Protein AF-A0A2T4CNU9-F1 (afdb_monomer)

pLDDT: mean 82.89, std 20.58, range [30.67, 98.75]

InterPro domains:
  IPR001387 Cro/C1-type, helix-turn-helix domain [PF01381] (26-73)
  IPR001387 Cro/C1-type, helix-turn-helix domain [PS50943] (26-77)
  IPR001387 Cro/C1-type, helix-turn-helix domain [SM00530] (25-78)
  IPR001387 Cro/C1-type, helix-turn-helix domain [cd00093] (23-73)
  IPR010982 Lambda repressor-like, DNA-binding domain superfamily [G3DSA:1.10.260.40] (13-86)
  IPR010982 Lambda repressor-like, DNA-binding domain superfamily [SSF47413] (14-80)

Mean predicted aligned error: 12.0 Å

Solvent-accessible surface area (backbone atoms only — not comparable to full-atom values): 7248 Å² total; per-residue (Å²): 136,84,81,74,89,66,82,75,56,75,94,78,51,56,68,67,61,55,29,29,52,54,7,45,50,51,46,49,51,35,53,77,68,72,51,53,62,56,61,52,12,61,75,60,72,49,53,48,67,53,46,56,35,29,37,57,35,50,63,56,70,70,57,50,52,41,50,28,51,78,63,70,51,50,76,52,46,58,73,74,62,52,86,82,77,78,50,71,69,55,52,49,58,65,58,67,70,64,78,89,66,86,80,80,80,87,79,78,84,88,82,88,82,94,133

Organism: NCBI:txid624146

Secondary structure (DSSP, 8-state):
---------TTTS-HHHHHHHHHHHHHHHHHHTT--HHHHHHHHT--HHHHHHHTTT---HHHHHHHHHHTT-GGGHHHHS---PPPHHHHHHHHTT---S--------------

Nearest PDB structures (foldseek):
  4ghj-assembly1_A  TM=9.490E-01  e=2.785E-06  Vibrio vulnificus CMCP6
  4pu7-assembly1_B  TM=9.193E-01  e=3.434E-03  Shewanella oneidensis MR-1
  4pu8-assembly1_B  TM=8.520E-01  e=3.078E-03  Shewanella oneidensis MR-1
  2b5a-assembly1_A  TM=8.086E-01  e=2.611E-03  [Bacillus] caldolyticus
  1y7y-assembly1_A  TM=9.218E-01  e=1.278E-02  Aeromonas hydrophila

Structure (mmCIF, N/CA/C/O backbone):
data_AF-A0A2T4CNU9-F1
#
_entry.id   AF-A0A2T4CNU9-F1
#
loop_
_atom_site.group_PDB
_atom_site.id
_atom_site.type_symbol
_atom_site.label_atom_id
_atom_site.label_alt_id
_atom_site.label_comp_id
_atom_site.label_asym_id
_atom_site.label_entity_id
_atom_site.label_seq_id
_atom_site.pdbx_PDB_ins_code
_atom_site.Cartn_x
_atom_site.Cartn_y
_atom_site.Cartn_z
_atom_site.occupancy
_atom_site.B_iso_or_equiv
_atom_site.auth_seq_id
_atom_site.auth_comp_id
_atom_site.auth_asym_id
_atom_site.auth_atom_id
_atom_site.pdbx_PDB_model_num
ATOM 1 N N . MET A 1 1 ? -0.948 23.473 1.383 1.00 31.20 1 MET A N 1
ATOM 2 C CA . MET A 1 1 ? 0.418 23.204 0.881 1.00 31.20 1 MET A CA 1
ATOM 3 C C . MET A 1 1 ? 0.353 22.002 -0.045 1.00 31.20 1 MET A C 1
ATOM 5 O O . MET A 1 1 ? 0.173 20.893 0.432 1.00 31.20 1 MET A O 1
ATOM 9 N N . ASN A 1 2 ? 0.389 22.237 -1.357 1.00 30.67 2 ASN A N 1
ATOM 10 C CA . ASN A 1 2 ? 0.338 21.191 -2.376 1.00 30.67 2 ASN A CA 1
ATOM 11 C C . ASN A 1 2 ? 1.785 20.909 -2.797 1.00 30.67 2 ASN A C 1
ATOM 13 O O . ASN A 1 2 ? 2.397 21.729 -3.487 1.00 30.67 2 ASN A O 1
ATOM 17 N N . ILE A 1 3 ? 2.378 19.842 -2.258 1.00 43.50 3 ILE A N 1
ATOM 18 C CA . ILE A 1 3 ? 3.764 19.491 -2.567 1.00 43.50 3 ILE A CA 1
ATOM 19 C C . ILE A 1 3 ? 3.775 18.994 -4.005 1.00 43.50 3 ILE A C 1
ATOM 21 O O . ILE A 1 3 ? 3.068 18.068 -4.389 1.00 43.50 3 ILE A O 1
ATOM 25 N N . LYS A 1 4 ? 4.538 19.725 -4.805 1.00 41.91 4 LYS A N 1
ATOM 26 C CA . LYS A 1 4 ? 4.734 19.542 -6.230 1.00 41.91 4 LYS A CA 1
ATOM 27 C C . LYS A 1 4 ? 5.081 18.086 -6.523 1.00 41.91 4 LYS A C 1
ATOM 29 O O . LYS A 1 4 ? 5.967 17.524 -5.888 1.00 41.91 4 LYS A O 1
ATOM 34 N N . ASN A 1 5 ? 4.442 17.551 -7.558 1.00 45.19 5 ASN A N 1
ATOM 35 C CA . ASN A 1 5 ? 4.824 16.333 -8.259 1.00 45.19 5 ASN A CA 1
ATOM 36 C C . ASN A 1 5 ? 6.214 16.538 -8.909 1.00 45.19 5 ASN A C 1
ATOM 38 O O . ASN A 1 5 ? 6.344 16.703 -10.122 1.00 45.19 5 ASN A O 1
ATOM 42 N N . SER A 1 6 ? 7.277 16.642 -8.107 1.00 52.38 6 SER A N 1
ATOM 43 C CA . SER A 1 6 ? 8.643 16.568 -8.612 1.00 52.38 6 SER A CA 1
ATOM 44 C C . SER A 1 6 ? 8.872 15.116 -8.993 1.00 52.38 6 SER A C 1
ATOM 46 O O . SER A 1 6 ? 8.825 14.255 -8.118 1.00 52.38 6 SER A O 1
ATOM 48 N N . LYS A 1 7 ? 9.083 14.823 -10.281 1.00 71.44 7 LYS A N 1
ATOM 49 C CA . LYS A 1 7 ? 9.411 13.466 -10.740 1.00 71.44 7 LYS A CA 1
ATOM 50 C C . LYS A 1 7 ? 10.595 12.936 -9.923 1.00 71.44 7 LYS A C 1
ATOM 52 O O . LYS A 1 7 ? 11.727 13.371 -10.137 1.00 71.44 7 LYS A O 1
ATOM 57 N N . ILE A 1 8 ? 10.327 12.039 -8.974 1.00 79.56 8 ILE A N 1
ATOM 58 C CA . ILE A 1 8 ? 11.361 11.382 -8.176 1.00 79.56 8 ILE A CA 1
ATOM 59 C C . ILE A 1 8 ? 12.262 10.621 -9.145 1.00 79.56 8 ILE A C 1
ATOM 61 O O . ILE A 1 8 ? 11.793 9.827 -9.961 1.00 79.56 8 ILE A O 1
ATOM 65 N N . ARG A 1 9 ? 13.571 10.871 -9.070 1.00 87.88 9 ARG A N 1
ATOM 66 C CA . ARG A 1 9 ? 14.557 10.065 -9.791 1.00 87.88 9 ARG A CA 1
ATOM 67 C C . ARG A 1 9 ? 14.795 8.785 -9.000 1.00 87.88 9 ARG A C 1
ATOM 69 O O . ARG A 1 9 ? 15.612 8.772 -8.084 1.00 87.88 9 ARG A O 1
ATOM 76 N N . TYR A 1 10 ? 14.075 7.722 -9.352 1.00 88.81 10 TYR A N 1
ATOM 77 C CA . TYR A 1 10 ? 14.139 6.439 -8.643 1.00 88.81 10 TYR A CA 1
ATOM 78 C C . TYR A 1 10 ? 15.558 5.863 -8.543 1.00 88.81 10 TYR A C 1
ATOM 80 O O . TYR A 1 10 ? 15.896 5.267 -7.531 1.00 88.81 10 TYR A O 1
ATOM 88 N N . SER A 1 11 ? 16.416 6.103 -9.540 1.00 89.94 11 SER A N 1
ATOM 89 C CA . SER A 1 11 ? 17.794 5.592 -9.567 1.00 89.94 11 SER A CA 1
ATOM 90 C C . SER A 1 11 ? 18.730 6.209 -8.521 1.00 89.94 11 SER A C 1
ATOM 92 O O . SER A 1 11 ? 19.805 5.671 -8.286 1.00 89.94 11 SER A O 1
ATOM 94 N N . THR A 1 12 ? 18.374 7.353 -7.932 1.00 92.19 12 THR A N 1
ATOM 95 C CA . THR A 1 12 ? 19.238 8.094 -6.992 1.00 92.19 12 THR A CA 1
ATOM 96 C C . THR A 1 12 ? 18.538 8.455 -5.686 1.00 92.19 12 THR A C 1
ATOM 98 O O . THR A 1 12 ? 19.165 9.016 -4.791 1.00 92.19 12 THR A O 1
ATOM 101 N N . ALA A 1 13 ? 17.232 8.209 -5.583 1.00 92.81 13 ALA A N 1
ATOM 102 C CA . ALA A 1 13 ? 16.461 8.535 -4.395 1.00 92.81 13 ALA A CA 1
ATOM 103 C C . ALA A 1 13 ? 16.689 7.492 -3.284 1.00 92.81 13 ALA A C 1
ATOM 105 O O . ALA A 1 13 ? 16.819 6.302 -3.578 1.00 92.81 13 ALA A O 1
ATOM 106 N N . PRO A 1 14 ? 16.691 7.902 -2.002 1.00 95.12 14 PRO A N 1
ATOM 107 C CA . PRO A 1 14 ? 16.696 6.959 -0.892 1.00 95.12 14 PRO A CA 1
ATOM 108 C C . PRO A 1 14 ? 15.465 6.050 -0.928 1.00 95.12 14 PRO A C 1
ATOM 110 O O . PRO A 1 14 ? 14.362 6.502 -1.238 1.00 95.12 14 PRO A O 1
ATOM 113 N N . VAL A 1 15 ? 15.632 4.789 -0.526 1.00 94.38 15 VAL A N 1
ATOM 114 C CA . VAL A 1 15 ? 14.548 3.789 -0.520 1.00 94.38 15 VAL A CA 1
ATOM 115 C C . VAL A 1 15 ? 13.329 4.270 0.272 1.00 94.38 15 VAL A C 1
ATOM 117 O O . VAL A 1 15 ? 12.205 4.127 -0.198 1.00 94.38 15 VAL A O 1
ATOM 120 N N . ALA A 1 16 ? 13.544 4.905 1.430 1.00 94.50 16 ALA A N 1
ATOM 121 C CA . ALA A 1 16 ? 12.464 5.441 2.260 1.00 94.50 16 ALA A CA 1
ATOM 122 C C . ALA A 1 16 ? 11.607 6.484 1.521 1.00 94.50 16 ALA A C 1
ATOM 124 O O . ALA A 1 16 ? 10.387 6.444 1.610 1.00 94.50 16 ALA A O 1
ATOM 125 N N . VAL A 1 17 ? 12.229 7.356 0.720 1.00 95.19 17 VAL A N 1
ATOM 126 C CA . VAL A 1 17 ? 11.521 8.384 -0.063 1.00 95.19 17 VAL A CA 1
ATOM 127 C C . VAL A 1 17 ? 10.656 7.743 -1.151 1.00 95.19 17 VAL A C 1
ATOM 129 O O . VAL A 1 17 ? 9.530 8.171 -1.393 1.00 95.19 17 VAL A O 1
ATOM 132 N N . ILE A 1 18 ? 11.164 6.692 -1.801 1.00 95.00 18 ILE A N 1
ATOM 133 C CA . ILE A 1 18 ? 10.407 5.937 -2.809 1.00 95.00 18 ILE A CA 1
ATOM 134 C C . ILE A 1 18 ? 9.219 5.219 -2.153 1.00 95.00 18 ILE A C 1
ATOM 136 O O . ILE A 1 18 ? 8.116 5.228 -2.698 1.00 95.00 18 ILE A O 1
ATOM 140 N N . ALA A 1 19 ? 9.433 4.620 -0.981 1.00 96.31 19 ALA A N 1
ATOM 141 C CA . ALA A 1 19 ? 8.393 3.924 -0.238 1.00 96.31 19 ALA A CA 1
ATOM 142 C C . ALA A 1 19 ? 7.287 4.881 0.238 1.00 96.31 19 ALA A C 1
ATOM 144 O O . ALA A 1 19 ? 6.108 4.591 0.038 1.00 96.31 19 ALA A O 1
ATOM 145 N N . GLU A 1 20 ? 7.646 6.040 0.799 1.00 96.56 20 GLU A N 1
ATO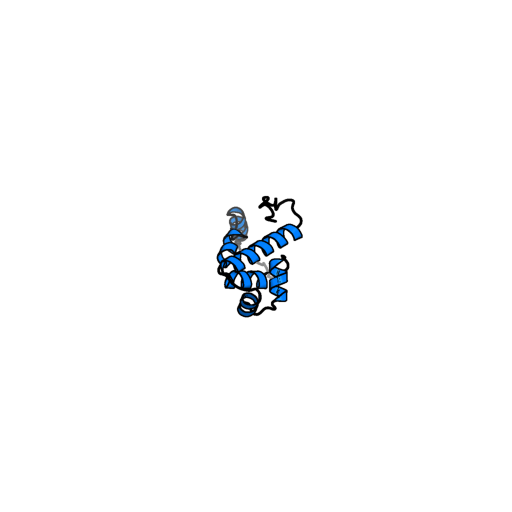M 146 C CA . GLU A 1 20 ? 6.694 7.086 1.203 1.00 96.56 20 GLU A CA 1
ATOM 147 C C . GLU A 1 20 ? 5.847 7.575 0.025 1.00 96.56 20 GLU A C 1
ATOM 149 O O . GLU A 1 20 ? 4.635 7.732 0.159 1.00 96.56 20 GLU A O 1
ATOM 154 N N . GLU A 1 21 ? 6.455 7.753 -1.148 1.00 95.69 21 GLU A N 1
ATOM 155 C CA . GLU A 1 21 ? 5.740 8.115 -2.373 1.00 95.69 21 GLU A CA 1
ATOM 156 C C . GLU A 1 21 ? 4.724 7.034 -2.785 1.00 95.69 21 GLU A C 1
ATOM 158 O O . GLU A 1 21 ? 3.584 7.350 -3.133 1.00 95.69 21 GLU A O 1
ATOM 163 N N . ILE A 1 22 ? 5.095 5.750 -2.724 1.00 95.38 22 ILE A N 1
ATOM 164 C CA . ILE A 1 22 ? 4.161 4.641 -2.988 1.00 95.38 22 ILE A CA 1
ATOM 165 C C . ILE A 1 22 ? 3.018 4.649 -1.958 1.00 95.38 22 ILE A C 1
ATOM 167 O O . ILE A 1 22 ? 1.849 4.531 -2.333 1.00 95.38 22 ILE A O 1
ATOM 171 N N . GLY A 1 23 ? 3.330 4.861 -0.677 1.00 97.75 23 GLY A N 1
ATOM 172 C CA . GLY A 1 23 ? 2.335 5.005 0.388 1.00 97.75 23 GLY A CA 1
ATOM 173 C C . GLY A 1 23 ? 1.370 6.169 0.144 1.00 97.75 23 GLY A C 1
ATOM 174 O O . GLY A 1 23 ? 0.149 6.014 0.255 1.00 97.75 23 GLY A O 1
ATOM 175 N N . ALA A 1 24 ? 1.888 7.319 -0.289 1.00 97.75 24 ALA A N 1
ATOM 176 C CA . ALA A 1 24 ? 1.081 8.480 -0.637 1.00 97.75 24 ALA A CA 1
ATOM 177 C C . ALA A 1 24 ? 0.128 8.183 -1.807 1.00 97.75 24 ALA A C 1
ATOM 179 O O . ALA A 1 24 ? -1.028 8.610 -1.775 1.00 97.75 24 ALA A O 1
ATOM 180 N N . ARG A 1 25 ? 0.561 7.404 -2.808 1.00 96.69 25 ARG A N 1
ATOM 181 C CA . ARG A 1 25 ? -0.303 6.963 -3.919 1.00 96.69 25 ARG A CA 1
ATOM 182 C C . ARG A 1 25 ? -1.429 6.048 -3.449 1.00 96.69 25 ARG A C 1
ATOM 184 O O . ARG A 1 25 ? -2.566 6.256 -3.867 1.00 96.69 25 ARG A O 1
ATOM 191 N N . LEU A 1 26 ? -1.156 5.103 -2.544 1.00 97.56 26 LEU A N 1
ATOM 192 C CA . LEU A 1 26 ? -2.202 4.271 -1.926 1.00 97.56 26 LEU A CA 1
ATOM 193 C C . LEU A 1 26 ? -3.231 5.127 -1.192 1.00 97.56 26 LEU A C 1
ATOM 195 O O . LEU A 1 26 ? -4.435 4.934 -1.363 1.00 97.56 26 LEU A O 1
ATOM 199 N N . LYS A 1 27 ? -2.764 6.121 -0.428 1.00 98.56 27 LYS A N 1
ATOM 200 C CA . LYS A 1 27 ? -3.640 7.071 0.262 1.00 98.56 27 LYS A CA 1
ATOM 201 C C . LYS A 1 27 ? -4.542 7.818 -0.718 1.00 98.56 27 LYS A C 1
ATOM 203 O O . LYS A 1 27 ? -5.740 7.929 -0.470 1.00 98.56 27 LYS A O 1
ATOM 208 N N . G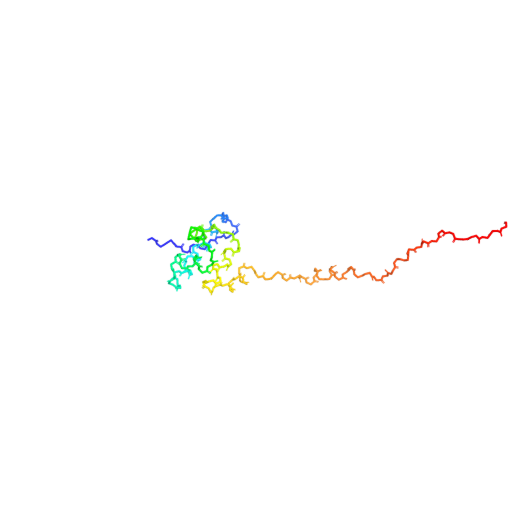LN A 1 28 ? -3.994 8.313 -1.828 1.00 98.44 28 GLN A N 1
ATOM 209 C CA . GLN A 1 28 ? -4.796 8.980 -2.859 1.00 98.44 28 GLN A CA 1
ATOM 210 C C . GLN A 1 28 ? -5.796 8.021 -3.517 1.00 98.44 28 GLN A C 1
ATOM 212 O O . GLN A 1 28 ? -6.964 8.371 -3.656 1.00 98.44 28 GLN A O 1
ATOM 217 N N . ALA A 1 29 ? -5.390 6.791 -3.849 1.00 97.94 29 ALA A N 1
ATOM 218 C CA . ALA A 1 29 ? -6.290 5.778 -4.401 1.00 97.94 29 ALA A CA 1
ATOM 219 C C . ALA A 1 29 ? -7.460 5.465 -3.451 1.00 97.94 29 ALA A C 1
ATOM 221 O O . ALA A 1 29 ? -8.606 5.378 -3.892 1.00 97.94 29 ALA A O 1
ATOM 222 N N . ARG A 1 30 ? -7.198 5.385 -2.139 1.00 98.56 30 ARG A N 1
ATOM 223 C CA . ARG A 1 30 ? -8.245 5.235 -1.121 1.00 98.56 30 ARG A CA 1
ATOM 224 C C . ARG A 1 30 ? -9.208 6.419 -1.107 1.00 98.56 30 ARG A C 1
ATOM 226 O O . ARG A 1 30 ? -10.421 6.216 -1.093 1.00 98.56 30 ARG A O 1
ATOM 233 N N . LEU A 1 31 ? -8.679 7.643 -1.098 1.00 98.44 31 LEU A N 1
ATOM 234 C CA . LEU A 1 31 ? -9.498 8.857 -1.090 1.00 98.44 31 LEU A CA 1
ATOM 235 C C . LEU A 1 31 ? -10.371 8.961 -2.347 1.00 98.44 31 LEU A C 1
ATOM 237 O O . LEU A 1 31 ? -11.546 9.285 -2.228 1.00 98.44 31 LEU A O 1
ATOM 241 N N . ASN A 1 32 ? -9.855 8.584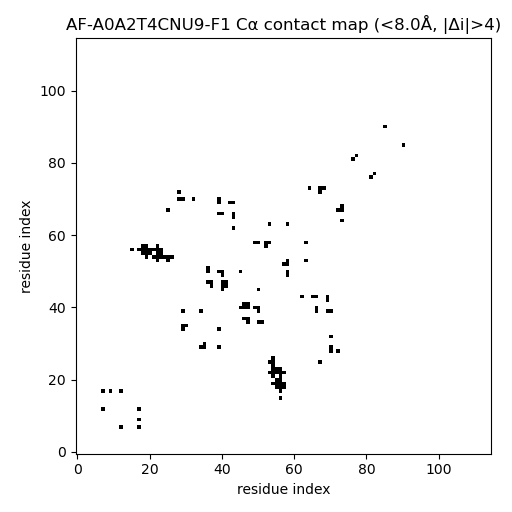 -3.519 1.00 98.06 32 ASN A N 1
ATOM 242 C CA . ASN A 1 32 ? -10.620 8.555 -4.773 1.00 98.06 32 ASN A CA 1
ATOM 243 C C . ASN A 1 32 ? -11.805 7.574 -4.739 1.00 98.06 32 ASN A C 1
ATOM 245 O O . ASN A 1 32 ? -12.774 7.747 -5.475 1.00 98.06 32 ASN A O 1
ATOM 249 N N . LYS A 1 33 ? -11.740 6.544 -3.888 1.00 97.62 33 LYS A N 1
ATOM 250 C CA . LYS A 1 33 ? -12.833 5.593 -3.638 1.00 97.62 33 LYS A CA 1
ATOM 251 C C . LYS A 1 33 ? -13.764 6.022 -2.497 1.00 97.62 33 LYS A C 1
ATOM 253 O O . LYS A 1 33 ? -14.708 5.299 -2.202 1.00 97.62 33 LYS A O 1
ATOM 258 N N . ASN A 1 34 ? -13.516 7.171 -1.862 1.00 98.06 34 ASN A N 1
ATOM 259 C CA . ASN A 1 34 ? -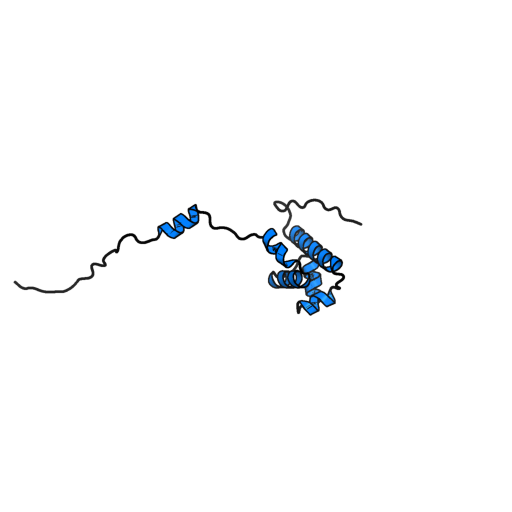14.228 7.657 -0.676 1.00 98.06 34 ASN A CA 1
ATOM 260 C C . ASN A 1 34 ? -14.214 6.680 0.514 1.00 98.06 34 ASN A C 1
ATOM 262 O O . ASN A 1 34 ? -15.131 6.694 1.329 1.00 98.06 34 ASN A O 1
ATOM 266 N N . PHE A 1 35 ? -13.177 5.848 0.642 1.00 98.44 35 PHE A N 1
ATOM 267 C CA . PHE A 1 35 ? -13.038 4.967 1.802 1.00 98.44 35 PHE A CA 1
ATOM 268 C C . PHE A 1 35 ? -12.260 5.636 2.931 1.00 98.44 35 PHE A C 1
ATOM 270 O O . PHE A 1 35 ? -11.246 6.309 2.724 1.00 98.44 35 PHE A O 1
ATOM 277 N N . THR A 1 36 ? -12.682 5.393 4.161 1.00 98.69 36 THR A N 1
ATOM 278 C CA . THR A 1 36 ? -11.918 5.682 5.371 1.00 98.69 36 THR A CA 1
ATOM 279 C C . THR A 1 36 ? -10.799 4.661 5.558 1.00 98.69 36 THR A C 1
ATOM 281 O O . THR A 1 36 ? -10.785 3.575 4.976 1.00 98.69 36 THR A O 1
ATOM 284 N N . GLN A 1 37 ? -9.835 5.000 6.413 1.00 98.75 37 GLN A N 1
ATOM 285 C CA . GLN A 1 37 ? -8.791 4.051 6.788 1.00 98.75 37 GLN A CA 1
ATOM 286 C C . GLN A 1 37 ? -9.362 2.819 7.512 1.00 98.75 37 GLN A C 1
ATOM 288 O O . GLN A 1 37 ? -8.858 1.716 7.343 1.00 98.75 37 GLN A O 1
ATOM 293 N N . GLN A 1 38 ? -10.410 2.992 8.320 1.00 98.69 38 GLN A N 1
ATOM 294 C CA . GLN A 1 38 ? -11.004 1.871 9.042 1.00 98.69 38 GLN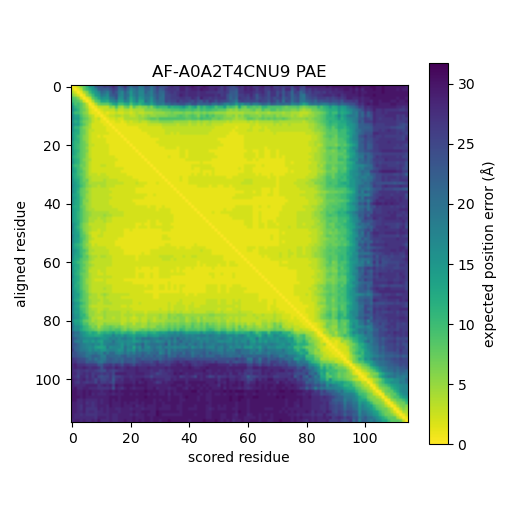 A CA 1
ATOM 295 C C . GLN A 1 38 ? -11.678 0.891 8.074 1.00 98.69 38 GLN A C 1
ATOM 297 O O . GLN A 1 38 ? -11.389 -0.296 8.125 1.00 98.69 38 GLN A O 1
ATOM 302 N N . GLU A 1 39 ? -12.465 1.390 7.118 1.00 98.75 39 GLU A N 1
ATOM 303 C CA . GLU A 1 39 ? -13.175 0.537 6.154 1.00 98.75 39 GLU A CA 1
ATOM 304 C C . GLU A 1 39 ? -12.231 -0.304 5.289 1.00 98.75 39 GLU A C 1
ATOM 306 O O . GLU A 1 39 ? -12.512 -1.472 5.030 1.00 98.75 39 GLU A O 1
ATOM 311 N N . V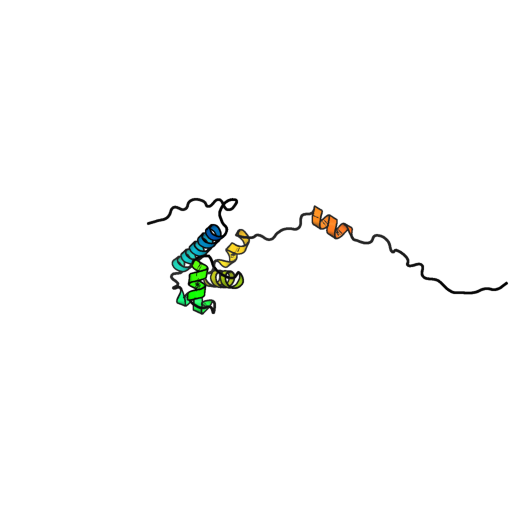AL A 1 40 ? -11.107 0.263 4.833 1.00 98.75 40 VAL A N 1
ATOM 312 C CA . VAL A 1 40 ? -10.109 -0.518 4.083 1.00 98.75 40 VAL A CA 1
ATOM 313 C C . VAL A 1 40 ? -9.443 -1.544 4.992 1.00 98.75 40 VAL A C 1
ATOM 315 O O . VAL A 1 40 ? -9.287 -2.691 4.588 1.00 98.75 40 VAL A O 1
ATOM 318 N N . ALA A 1 41 ? -9.075 -1.157 6.215 1.00 98.75 41 ALA A N 1
ATOM 319 C CA . ALA A 1 41 ? -8.443 -2.067 7.162 1.00 98.75 41 ALA A CA 1
ATOM 320 C C . ALA A 1 41 ? -9.341 -3.279 7.468 1.00 98.75 41 ALA A C 1
ATOM 322 O O . ALA A 1 41 ? -8.869 -4.412 7.391 1.00 98.75 41 ALA A O 1
ATOM 323 N N . ASP A 1 42 ? -10.638 -3.052 7.688 1.00 98.69 42 ASP A N 1
ATOM 324 C CA . ASP A 1 42 ? -11.625 -4.106 7.940 1.00 98.69 42 ASP A CA 1
ATOM 325 C C . ASP A 1 42 ? -11.795 -5.032 6.728 1.00 98.69 42 ASP A C 1
ATOM 327 O O . ASP A 1 42 ? -11.817 -6.251 6.876 1.00 98.69 42 ASP A O 1
ATOM 331 N N . LYS A 1 43 ? -11.852 -4.471 5.511 1.00 98.56 43 LYS A N 1
ATOM 332 C CA . LYS A 1 43 ? -11.973 -5.250 4.265 1.00 98.56 43 LYS A CA 1
ATOM 333 C C . LYS A 1 43 ? -10.742 -6.111 3.971 1.00 98.56 43 LYS A C 1
ATOM 335 O O . LYS A 1 43 ? -10.891 -7.183 3.395 1.00 98.56 43 LYS A O 1
ATOM 340 N N . VAL A 1 44 ? -9.546 -5.643 4.333 1.00 98.00 44 VAL A N 1
ATOM 341 C CA . VAL A 1 44 ? -8.290 -6.398 4.168 1.00 98.00 44 VAL A CA 1
ATOM 342 C C . VAL A 1 44 ? -8.068 -7.380 5.331 1.00 98.00 44 VAL A C 1
ATOM 344 O O . VAL A 1 44 ? -7.343 -8.357 5.175 1.00 98.00 44 VAL A O 1
ATOM 347 N N . GLY A 1 45 ? -8.686 -7.146 6.493 1.00 98.19 45 GLY A N 1
ATOM 348 C CA . GLY A 1 45 ? -8.460 -7.935 7.707 1.00 98.19 45 GLY A CA 1
ATOM 349 C C . GLY A 1 45 ? -7.195 -7.528 8.472 1.00 98.19 45 GLY A C 1
ATOM 350 O O . GLY A 1 45 ? -6.530 -8.369 9.073 1.00 98.19 45 GLY A O 1
ATOM 351 N N . ILE A 1 46 ? -6.836 -6.240 8.446 1.00 98.50 46 ILE A N 1
ATOM 352 C CA . ILE A 1 46 ? -5.673 -5.678 9.154 1.00 98.50 46 ILE A CA 1
ATOM 353 C C . ILE A 1 46 ? -6.098 -4.610 10.160 1.00 98.50 46 ILE A C 1
ATOM 355 O O . ILE A 1 46 ? -7.214 -4.103 10.139 1.00 98.50 46 ILE A O 1
ATOM 359 N N . SER A 1 47 ? -5.181 -4.206 11.040 1.00 98.62 47 SER A N 1
ATOM 360 C CA . SER A 1 47 ? -5.442 -3.071 11.926 1.00 98.62 47 SER A CA 1
ATOM 361 C C . SER A 1 47 ? -5.439 -1.746 11.154 1.00 98.62 47 SER A C 1
ATOM 363 O O . SER A 1 47 ? -4.646 -1.551 10.227 1.00 98.62 47 SER A O 1
ATOM 365 N N . ARG A 1 48 ? -6.228 -0.764 11.608 1.00 98.56 48 ARG A N 1
ATOM 366 C CA . ARG A 1 48 ? -6.164 0.611 11.084 1.00 98.56 48 ARG A CA 1
ATOM 367 C C . ARG A 1 48 ? -4.749 1.195 11.155 1.00 98.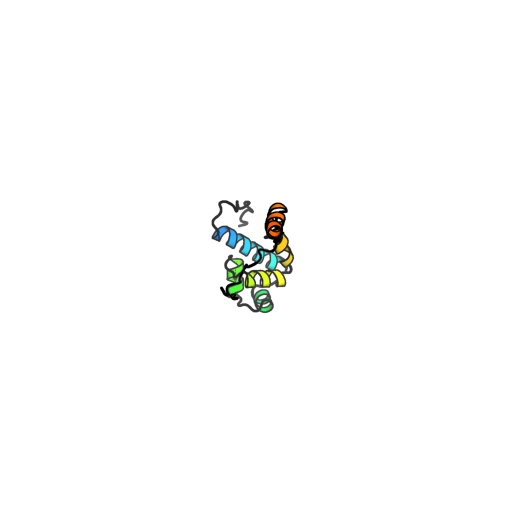56 48 ARG A C 1
ATOM 369 O O . ARG A 1 48 ? -4.334 1.911 10.248 1.00 98.56 48 ARG A O 1
ATOM 376 N N . ARG A 1 49 ? -3.986 0.877 12.209 1.00 98.56 49 ARG A N 1
ATOM 377 C CA . ARG A 1 49 ? -2.584 1.304 12.356 1.00 98.56 49 ARG A CA 1
ATOM 378 C C . ARG A 1 49 ? -1.705 0.750 11.233 1.00 98.56 49 ARG A C 1
ATOM 380 O O . ARG A 1 49 ? -0.862 1.482 10.726 1.00 98.56 49 ARG A O 1
ATOM 387 N N . THR A 1 50 ? -1.918 -0.502 10.836 1.00 98.56 50 THR A N 1
ATOM 388 C CA . THR A 1 50 ? -1.211 -1.130 9.713 1.00 98.56 50 THR A CA 1
ATOM 389 C C . THR A 1 50 ? -1.492 -0.386 8.412 1.00 98.56 50 THR A C 1
ATOM 391 O O . THR A 1 50 ? -0.562 -0.103 7.666 1.00 98.56 50 THR A O 1
ATOM 394 N N . LEU A 1 51 ? -2.745 0.008 8.166 1.00 98.75 51 LEU A N 1
ATOM 395 C CA . LEU A 1 51 ? -3.072 0.804 6.984 1.00 98.75 51 LEU A CA 1
ATOM 396 C C . LEU A 1 51 ? -2.426 2.198 7.019 1.00 98.75 51 LEU A C 1
ATOM 398 O O . LEU A 1 51 ? -1.920 2.656 6.002 1.00 98.75 51 LEU A O 1
ATOM 402 N N . VAL A 1 52 ? -2.406 2.868 8.176 1.00 98.69 52 VAL A N 1
ATOM 403 C CA . VAL A 1 52 ? -1.712 4.163 8.324 1.00 98.69 52 VAL A CA 1
ATOM 404 C C . VAL A 1 52 ? -0.223 4.025 8.001 1.00 98.69 52 VAL A C 1
ATOM 406 O O . VAL A 1 52 ? 0.314 4.856 7.276 1.00 98.69 52 VAL A O 1
ATOM 409 N N . ALA A 1 53 ? 0.427 2.972 8.503 1.00 98.69 53 ALA A N 1
ATOM 410 C CA . ALA A 1 53 ? 1.826 2.691 8.196 1.00 98.69 53 ALA A CA 1
ATOM 411 C C . ALA A 1 53 ? 2.030 2.418 6.696 1.00 98.69 53 ALA A C 1
ATOM 413 O O . ALA A 1 53 ? 2.958 2.960 6.100 1.00 98.69 53 ALA A O 1
ATOM 414 N N . ALA A 1 54 ? 1.121 1.670 6.062 1.00 98.62 54 ALA A N 1
ATOM 415 C CA . ALA A 1 54 ? 1.161 1.410 4.625 1.00 98.62 54 ALA A CA 1
ATOM 416 C C . ALA A 1 54 ? 1.062 2.703 3.798 1.00 98.62 54 ALA A C 1
ATOM 418 O O . ALA A 1 54 ? 1.844 2.907 2.873 1.00 98.62 54 ALA A O 1
ATOM 419 N N . GLU A 1 55 ? 0.170 3.623 4.177 1.00 98.50 55 GLU A N 1
ATOM 420 C CA . GLU A 1 55 ? 0.050 4.953 3.558 1.00 98.50 55 GLU A CA 1
ATOM 421 C C . GLU A 1 55 ? 1.273 5.858 3.783 1.00 98.50 55 GLU A C 1
ATOM 423 O O . GLU A 1 55 ? 1.402 6.892 3.130 1.00 98.50 55 GLU A O 1
ATOM 428 N N . GLN A 1 56 ? 2.168 5.479 4.696 1.00 98.06 56 GLN A N 1
ATOM 429 C CA . GLN A 1 56 ? 3.453 6.131 4.966 1.00 98.06 56 GLN A CA 1
ATOM 430 C C . GLN A 1 56 ? 4.636 5.354 4.362 1.00 98.06 56 GLN A C 1
ATOM 432 O O . GLN A 1 56 ? 5.785 5.667 4.648 1.00 98.06 56 GLN A O 1
ATOM 437 N N . GLY A 1 57 ? 4.375 4.331 3.542 1.00 97.62 57 GLY A N 1
ATOM 438 C CA . GLY A 1 57 ? 5.416 3.543 2.879 1.00 97.62 57 GLY A CA 1
ATOM 439 C C . GLY A 1 57 ? 5.946 2.359 3.688 1.00 97.62 57 GLY A C 1
ATOM 440 O O . GLY A 1 57 ? 6.919 1.731 3.281 1.00 97.62 57 GLY A O 1
ATOM 441 N N . ASN A 1 58 ? 5.323 2.019 4.817 1.00 98.06 58 ASN A N 1
ATOM 442 C CA . ASN A 1 58 ? 5.709 0.875 5.637 1.00 98.06 58 ASN A CA 1
ATOM 443 C C . ASN A 1 58 ? 4.611 -0.195 5.640 1.00 98.06 58 ASN A C 1
ATOM 445 O O . ASN A 1 58 ? 3.669 -0.155 6.432 1.00 98.06 58 ASN A O 1
ATOM 449 N N . ALA A 1 59 ? 4.753 -1.168 4.745 1.00 97.31 59 ALA A N 1
ATOM 450 C CA . ALA A 1 59 ? 3.893 -2.337 4.670 1.00 97.31 59 ALA A CA 1
ATOM 451 C C . ALA A 1 59 ? 4.690 -3.564 4.234 1.00 97.31 59 ALA A C 1
ATOM 453 O O . ALA A 1 59 ? 5.671 -3.465 3.496 1.00 97.31 59 ALA A O 1
ATOM 454 N N . LYS A 1 60 ? 4.219 -4.739 4.652 1.00 97.56 60 LYS A N 1
ATOM 455 C CA . LYS A 1 60 ? 4.611 -5.996 4.015 1.00 97.56 60 LYS A CA 1
ATOM 456 C C . LYS A 1 60 ? 3.960 -6.095 2.631 1.00 97.56 60 LYS A C 1
ATOM 458 O O . LYS A 1 60 ? 2.921 -5.481 2.382 1.00 97.56 60 LYS A O 1
ATOM 463 N N . LEU A 1 61 ? 4.563 -6.884 1.745 1.00 96.88 61 LEU A N 1
ATOM 464 C CA . LEU A 1 61 ? 4.105 -7.022 0.361 1.00 96.88 61 LEU A CA 1
ATOM 465 C C . LEU A 1 61 ? 2.686 -7.606 0.262 1.00 96.88 61 LEU A C 1
ATOM 467 O O . LEU A 1 61 ? 1.867 -7.091 -0.489 1.00 96.88 61 LEU A O 1
ATOM 471 N N . ASP A 1 62 ? 2.371 -8.627 1.057 1.00 97.69 62 ASP A N 1
ATOM 472 C CA . ASP A 1 62 ? 1.027 -9.218 1.150 1.00 97.69 62 ASP A CA 1
ATOM 473 C C . ASP A 1 62 ? -0.045 -8.188 1.552 1.00 97.69 62 ASP A C 1
ATOM 475 O O . ASP A 1 62 ? -1.121 -8.120 0.961 1.00 97.69 62 ASP A O 1
ATOM 479 N N . THR A 1 63 ? 0.283 -7.324 2.510 1.00 98.00 63 THR A N 1
ATOM 480 C CA . THR A 1 63 ? -0.580 -6.246 2.998 1.00 98.00 63 THR A CA 1
ATOM 481 C C . THR A 1 63 ? -0.805 -5.202 1.909 1.00 98.00 63 THR A C 1
ATOM 483 O O . THR A 1 63 ? -1.935 -4.767 1.699 1.00 98.00 63 THR A O 1
ATOM 486 N N . LEU A 1 64 ? 0.257 -4.820 1.191 1.00 98.00 64 LEU A N 1
ATOM 487 C CA . LEU A 1 64 ? 0.171 -3.916 0.045 1.00 98.00 64 LEU A CA 1
ATOM 488 C C . LEU A 1 64 ? -0.769 -4.476 -1.031 1.00 98.00 64 LEU A C 1
ATOM 490 O O . LEU A 1 64 ? -1.681 -3.775 -1.463 1.00 98.00 64 LEU A O 1
ATOM 494 N N . ILE A 1 65 ? -0.580 -5.742 -1.410 1.00 97.88 65 ILE A N 1
ATOM 495 C CA . ILE A 1 65 ? -1.403 -6.442 -2.403 1.00 97.88 65 ILE A CA 1
ATOM 496 C C . ILE A 1 65 ? -2.874 -6.467 -1.965 1.00 97.88 65 ILE A C 1
ATOM 498 O O . ILE A 1 65 ? -3.749 -6.085 -2.741 1.00 97.88 65 ILE A O 1
ATOM 502 N N . GLY A 1 66 ? -3.153 -6.827 -0.708 1.00 98.38 66 GLY A N 1
ATOM 503 C CA . GLY A 1 66 ? -4.516 -6.842 -0.169 1.00 98.38 66 GLY A CA 1
ATOM 504 C C . GLY A 1 66 ? -5.187 -5.464 -0.204 1.00 98.38 66 GLY A C 1
ATOM 505 O O . GLY A 1 66 ? -6.342 -5.342 -0.616 1.00 98.38 66 GLY A O 1
ATOM 506 N N . ILE A 1 67 ? -4.452 -4.402 0.147 1.00 98.56 67 ILE A N 1
ATOM 507 C CA . ILE A 1 67 ? -4.945 -3.021 0.033 1.00 98.56 67 ILE A CA 1
ATOM 508 C C . ILE A 1 67 ? -5.234 -2.676 -1.434 1.00 98.56 67 ILE A C 1
ATOM 510 O O . ILE A 1 67 ? -6.310 -2.159 -1.732 1.00 98.56 67 ILE A O 1
ATOM 514 N N . MET A 1 68 ? -4.320 -2.978 -2.362 1.00 98.25 68 MET A N 1
ATOM 515 C CA . MET A 1 68 ? -4.513 -2.712 -3.794 1.00 98.25 68 MET A CA 1
ATOM 516 C C . MET A 1 68 ? -5.744 -3.434 -4.356 1.00 98.25 68 MET A C 1
ATOM 518 O O . MET A 1 68 ? -6.479 -2.849 -5.153 1.00 98.25 68 MET A O 1
ATOM 522 N N . GLN A 1 69 ? -6.009 -4.661 -3.906 1.00 98.12 69 GLN A N 1
ATOM 523 C CA . GLN A 1 69 ? -7.191 -5.427 -4.292 1.00 98.12 69 GLN A CA 1
ATOM 524 C C . GLN A 1 69 ? -8.488 -4.771 -3.797 1.00 98.12 69 GLN A C 1
ATOM 526 O O . GLN A 1 69 ? -9.401 -4.553 -4.591 1.00 98.12 69 GLN A O 1
ATOM 531 N N . VAL A 1 70 ? -8.557 -4.367 -2.522 1.00 98.12 70 VAL A N 1
ATOM 532 C CA . VAL A 1 70 ? -9.724 -3.652 -1.963 1.00 98.12 70 VAL A CA 1
ATOM 533 C C . VAL A 1 70 ? -9.952 -2.303 -2.647 1.00 98.12 70 VAL A C 1
ATOM 535 O O . VAL A 1 70 ? -11.094 -1.888 -2.851 1.00 98.12 70 VAL A O 1
ATOM 538 N N . LEU A 1 71 ? -8.874 -1.616 -3.025 1.00 98.00 71 LEU A N 1
ATOM 539 C CA . LEU A 1 71 ? -8.939 -0.350 -3.751 1.00 98.00 71 LEU A CA 1
ATOM 540 C C . LEU A 1 71 ? -9.215 -0.523 -5.254 1.00 98.00 71 LEU A C 1
ATOM 542 O O . LEU A 1 71 ? -9.464 0.474 -5.934 1.00 98.00 71 LEU A O 1
ATOM 546 N N . GLY A 1 72 ? -9.217 -1.753 -5.779 1.00 97.19 72 GLY A N 1
ATOM 547 C CA . GLY A 1 72 ? -9.459 -2.043 -7.194 1.00 97.19 72 GLY A CA 1
ATOM 548 C C . GLY A 1 72 ? -8.373 -1.494 -8.121 1.00 97.19 72 GLY A C 1
ATOM 549 O O . GLY A 1 72 ? -8.686 -1.005 -9.202 1.00 97.19 72 GLY A O 1
ATOM 550 N N . VAL A 1 73 ? -7.115 -1.509 -7.671 1.00 96.88 73 VAL A N 1
ATOM 551 C CA . VAL A 1 73 ? -5.935 -1.045 -8.429 1.00 96.88 73 VAL A CA 1
ATOM 552 C C . VAL A 1 73 ? -4.872 -2.138 -8.576 1.00 96.88 73 VAL A C 1
ATOM 554 O O . VAL A 1 73 ? -3.716 -1.842 -8.864 1.00 96.88 73 VAL A O 1
ATOM 557 N N . ILE A 1 74 ? -5.250 -3.398 -8.347 1.00 96.06 74 ILE A N 1
ATOM 558 C CA . ILE A 1 74 ? -4.332 -4.542 -8.345 1.00 96.06 74 ILE A CA 1
ATOM 559 C C . ILE A 1 74 ? -3.627 -4.744 -9.692 1.00 96.06 74 ILE A C 1
ATOM 561 O O . ILE A 1 74 ? -2.431 -5.017 -9.705 1.00 96.06 74 ILE A O 1
ATOM 565 N N . ASP A 1 75 ? -4.315 -4.475 -10.802 1.00 94.88 75 ASP A N 1
ATOM 566 C CA . ASP A 1 75 ? -3.780 -4.614 -12.166 1.00 94.88 75 ASP A CA 1
ATOM 567 C C . ASP A 1 75 ? -2.589 -3.672 -12.444 1.00 94.88 75 ASP A C 1
ATOM 569 O O . ASP A 1 75 ? -1.845 -3.845 -13.403 1.00 94.88 75 ASP A O 1
ATOM 573 N N . GLN A 1 76 ? -2.347 -2.672 -11.585 1.00 94.19 76 GLN A N 1
ATOM 574 C CA . GLN A 1 76 ? -1.146 -1.835 -11.684 1.00 94.19 76 GLN A CA 1
ATOM 575 C C . GLN A 1 76 ? 0.148 -2.602 -11.371 1.00 94.19 76 GLN A C 1
ATOM 577 O O . GLN A 1 76 ? 1.229 -2.100 -11.688 1.00 94.19 76 GLN A O 1
ATOM 582 N N . LEU A 1 77 ? 0.068 -3.794 -10.765 1.00 93.06 77 LEU A N 1
ATOM 583 C CA . LEU A 1 77 ? 1.238 -4.639 -10.522 1.00 93.06 77 LEU A CA 1
ATOM 584 C C . LEU A 1 77 ? 1.942 -5.040 -11.824 1.00 93.06 77 LEU A C 1
ATOM 586 O O . LEU A 1 77 ? 3.171 -5.018 -11.848 1.00 93.06 77 LEU A O 1
ATOM 590 N N . ASP A 1 78 ? 1.196 -5.268 -12.907 1.00 92.00 78 ASP A N 1
ATOM 591 C CA . ASP A 1 78 ? 1.755 -5.625 -14.221 1.00 92.00 78 ASP A CA 1
ATOM 592 C C . ASP A 1 78 ? 2.639 -4.510 -14.795 1.00 92.00 78 ASP A C 1
ATOM 594 O O . ASP A 1 78 ? 3.605 -4.757 -15.514 1.00 92.00 78 ASP A O 1
ATOM 598 N N . VAL A 1 79 ? 2.331 -3.257 -14.449 1.00 92.25 79 VAL A N 1
ATOM 599 C CA . VAL A 1 79 ? 3.126 -2.087 -14.845 1.00 92.25 79 VAL A CA 1
ATOM 600 C C . VAL A 1 79 ? 4.277 -1.846 -13.867 1.00 92.25 79 VAL A C 1
ATOM 602 O O . VAL A 1 79 ? 5.355 -1.416 -14.274 1.00 92.25 79 VAL A O 1
ATOM 605 N N . PHE A 1 80 ? 4.052 -2.090 -12.574 1.00 90.44 80 PHE A N 1
ATOM 606 C CA . PHE A 1 80 ? 5.053 -1.893 -11.527 1.00 90.44 80 PHE A CA 1
ATOM 607 C C . PHE A 1 80 ? 6.235 -2.854 -11.671 1.00 90.44 80 PHE A C 1
ATOM 609 O O . PHE A 1 80 ? 7.388 -2.431 -11.571 1.00 90.44 80 PHE A O 1
ATOM 616 N N . LEU A 1 81 ? 5.944 -4.134 -11.899 1.00 87.69 81 LEU A N 1
ATOM 617 C CA . LEU A 1 81 ? 6.939 -5.176 -12.093 1.00 87.69 81 LEU A CA 1
ATOM 618 C C . LEU A 1 81 ? 6.413 -6.191 -13.121 1.00 87.69 81 LEU A C 1
ATOM 620 O O . LEU A 1 81 ? 5.819 -7.194 -12.726 1.00 87.69 81 LEU A O 1
ATOM 624 N N . PRO A 1 82 ? 6.619 -5.937 -14.425 1.00 88.62 82 PRO A N 1
ATOM 625 C CA . PRO A 1 82 ? 6.156 -6.842 -15.471 1.00 88.62 82 PRO A CA 1
ATOM 626 C C . PRO A 1 82 ? 6.851 -8.202 -15.375 1.00 88.62 82 PRO A C 1
ATOM 628 O O . PRO A 1 82 ? 7.971 -8.310 -14.855 1.00 88.62 82 PRO A O 1
ATOM 631 N N . GLU A 1 83 ? 6.211 -9.237 -15.922 1.00 84.94 83 GLU A N 1
ATOM 632 C CA . GLU A 1 83 ? 6.819 -10.560 -16.049 1.00 84.94 83 GLU A CA 1
ATOM 633 C C . GLU A 1 83 ? 8.179 -10.463 -16.753 1.00 84.94 83 GLU A C 1
ATOM 635 O O . GLU A 1 83 ? 8.357 -9.759 -17.749 1.00 84.94 83 GLU A O 1
ATOM 640 N N . GLN A 1 84 ? 9.179 -11.133 -16.183 1.00 82.56 84 GLN A N 1
ATOM 641 C CA . GLN A 1 84 ? 10.529 -11.134 -16.729 1.00 82.56 84 GLN A CA 1
ATOM 642 C C . GLN A 1 84 ? 10.650 -12.287 -17.723 1.00 82.56 84 GLN A C 1
ATOM 644 O O . GLN A 1 84 ? 10.867 -13.435 -17.330 1.00 82.56 84 GLN A O 1
ATOM 649 N N . ASP A 1 85 ? 10.511 -11.977 -19.010 1.00 79.81 85 ASP A N 1
ATOM 650 C CA . ASP A 1 85 ? 10.660 -12.965 -20.073 1.00 79.81 85 ASP A CA 1
ATOM 651 C C . ASP A 1 85 ? 12.067 -13.575 -20.085 1.00 79.81 85 ASP A C 1
ATOM 653 O O . ASP A 1 85 ? 13.094 -12.890 -20.003 1.00 79.81 85 ASP A O 1
ATOM 657 N N . ILE A 1 86 ? 12.130 -14.896 -20.254 1.00 76.56 86 ILE A N 1
ATOM 658 C CA . ILE A 1 86 ? 13.400 -15.592 -20.437 1.00 76.56 86 ILE A CA 1
ATOM 659 C C . ILE A 1 86 ? 13.912 -15.274 -21.843 1.00 76.56 86 ILE A C 1
ATOM 661 O O . ILE A 1 86 ? 13.298 -15.644 -22.844 1.00 76.56 86 ILE A O 1
ATOM 665 N N . SER A 1 87 ? 15.083 -14.638 -21.926 1.00 81.12 87 SER A N 1
ATOM 666 C CA . SER A 1 87 ? 15.733 -14.354 -23.208 1.00 81.12 87 SER A CA 1
ATOM 667 C C . SER A 1 87 ? 15.875 -15.630 -24.061 1.00 81.12 87 SER A C 1
ATOM 669 O O . SER A 1 87 ? 16.253 -16.680 -23.525 1.00 81.12 87 SER A O 1
ATOM 671 N N . PRO A 1 88 ? 15.695 -15.564 -25.396 1.00 72.94 88 PRO A N 1
ATOM 672 C CA . PRO A 1 88 ? 15.939 -16.691 -26.301 1.00 72.94 88 PRO A CA 1
ATOM 673 C C . PRO A 1 88 ? 17.316 -17.350 -26.122 1.00 72.94 88 PRO A C 1
ATOM 675 O O . PRO A 1 88 ? 17.444 -18.568 -26.234 1.00 72.94 88 PRO A O 1
ATOM 678 N N . LEU A 1 89 ? 18.345 -16.572 -25.765 1.00 76.81 89 LEU A N 1
ATOM 679 C CA . LEU A 1 89 ? 19.686 -17.083 -25.449 1.00 76.81 89 LEU A CA 1
ATOM 680 C C . LEU A 1 89 ? 19.705 -17.923 -24.165 1.00 76.81 89 LEU A C 1
ATOM 682 O O . LEU A 1 89 ? 20.418 -18.923 -24.073 1.00 76.81 89 LEU A O 1
ATOM 686 N N . GLN A 1 90 ? 18.922 -17.527 -23.168 1.00 75.19 90 GLN A N 1
ATOM 687 C CA . GLN A 1 90 ? 18.797 -18.229 -21.896 1.00 75.19 90 GLN A CA 1
ATOM 688 C C . GLN A 1 90 ? 17.949 -19.501 -22.063 1.00 75.19 90 GLN A C 1
ATOM 690 O O . GLN A 1 90 ? 18.330 -20.549 -21.547 1.00 75.19 90 GLN A O 1
ATOM 695 N N . LEU A 1 91 ? 16.908 -19.467 -22.903 1.00 75.94 91 LEU A N 1
ATOM 696 C CA . LEU A 1 91 ? 16.180 -20.660 -23.357 1.00 75.94 91 LEU A CA 1
ATOM 697 C C . LEU A 1 91 ? 17.078 -21.636 -24.131 1.00 75.94 91 LEU A C 1
ATOM 699 O O . LEU A 1 91 ? 17.027 -22.840 -23.884 1.00 75.94 91 LEU A O 1
ATOM 703 N N . ALA A 1 92 ? 17.932 -21.143 -25.033 1.00 73.25 92 ALA A N 1
ATOM 704 C CA . ALA A 1 92 ? 18.885 -21.977 -25.765 1.00 73.25 92 ALA A CA 1
ATOM 705 C C . ALA A 1 92 ? 19.911 -22.636 -24.826 1.00 73.25 92 ALA A C 1
ATOM 707 O O . ALA A 1 92 ? 20.193 -23.824 -24.966 1.00 73.25 92 ALA A O 1
ATOM 708 N N . LYS A 1 93 ? 20.410 -21.912 -23.811 1.00 71.56 93 LYS A N 1
ATOM 709 C CA . LYS A 1 93 ? 21.278 -22.479 -22.761 1.00 71.56 93 LYS A CA 1
ATOM 710 C C . LYS A 1 93 ? 20.565 -23.527 -21.900 1.00 71.56 93 LYS A C 1
ATOM 712 O O . LYS A 1 93 ? 21.180 -24.533 -21.557 1.00 71.56 93 LYS A O 1
ATOM 717 N N . LEU A 1 94 ? 19.284 -23.326 -21.580 1.00 67.75 94 LEU A N 1
ATOM 718 C CA . LEU A 1 94 ? 18.471 -24.304 -20.844 1.00 67.75 94 LEU A CA 1
ATOM 719 C C . LEU A 1 94 ? 18.215 -25.574 -21.675 1.00 67.75 94 LEU A C 1
ATOM 721 O O . LEU A 1 94 ? 18.323 -26.680 -21.149 1.00 67.75 94 LEU A O 1
ATOM 725 N N . LYS A 1 95 ? 17.959 -25.435 -22.984 1.00 63.56 95 LYS A N 1
ATOM 726 C CA . LYS A 1 95 ? 17.815 -26.563 -23.926 1.00 63.56 95 LYS A CA 1
ATOM 727 C C . LYS A 1 95 ? 19.147 -27.243 -24.276 1.00 63.56 95 LYS A C 1
ATOM 729 O O . LYS A 1 95 ? 19.160 -28.426 -24.599 1.00 63.56 95 LYS A O 1
ATOM 734 N N . GLY A 1 96 ? 20.272 -26.536 -24.154 1.00 60.06 96 GLY A N 1
ATOM 735 C CA . GLY A 1 96 ? 21.624 -27.033 -24.446 1.00 60.06 96 GLY A CA 1
ATOM 736 C C . GLY A 1 96 ? 22.133 -28.143 -23.515 1.00 60.06 96 GLY A C 1
ATOM 737 O O . GLY A 1 96 ? 23.196 -28.702 -23.768 1.00 60.06 96 GLY A O 1
ATOM 738 N N . LYS A 1 97 ? 21.383 -28.495 -22.461 1.00 57.44 97 LYS A N 1
ATOM 739 C CA . LYS A 1 97 ? 21.638 -29.656 -21.590 1.00 57.44 97 LYS A CA 1
ATOM 740 C C . LYS A 1 97 ? 20.808 -30.899 -21.953 1.00 57.44 97 LYS A C 1
ATOM 742 O O . LYS A 1 97 ? 20.655 -31.790 -21.121 1.00 57.44 97 LYS A O 1
ATOM 747 N N . GLN A 1 98 ? 20.285 -31.021 -23.174 1.00 55.47 98 GLN A N 1
ATOM 748 C CA . GLN A 1 98 ? 19.807 -32.326 -23.645 1.00 55.47 98 GLN A CA 1
ATOM 749 C C . GLN A 1 98 ? 21.006 -33.243 -23.919 1.00 55.47 98 GLN A C 1
ATOM 751 O O . GLN A 1 98 ? 21.824 -32.974 -24.798 1.00 55.47 98 GLN A O 1
ATOM 756 N N . ARG A 1 99 ? 21.126 -34.334 -23.148 1.00 61.31 99 ARG A N 1
ATOM 757 C CA . ARG A 1 99 ? 22.134 -35.375 -23.398 1.00 61.31 99 ARG A CA 1
ATOM 758 C C . ARG A 1 99 ? 21.902 -35.935 -24.802 1.00 61.31 99 ARG A C 1
ATOM 760 O O . ARG A 1 99 ? 20.878 -36.557 -25.049 1.00 61.31 99 ARG A O 1
ATOM 767 N N . GLN A 1 100 ? 22.854 -35.727 -25.706 1.00 62.72 100 GLN A N 1
ATOM 768 C CA . GLN A 1 100 ? 22.784 -36.273 -27.066 1.00 62.72 100 GLN A CA 1
ATOM 769 C C . GLN A 1 100 ? 23.333 -37.701 -27.172 1.00 62.72 100 GLN A C 1
ATOM 771 O O . GLN A 1 100 ? 23.181 -38.332 -28.213 1.00 62.72 100 GLN A O 1
ATOM 776 N N . ARG A 1 101 ? 23.979 -38.227 -26.121 1.00 53.62 101 ARG A N 1
ATOM 777 C CA . ARG A 1 101 ? 24.491 -39.604 -26.073 1.00 53.62 101 ARG A CA 1
ATOM 778 C C . ARG A 1 101 ? 24.397 -40.176 -24.663 1.00 53.62 101 ARG A C 1
ATOM 780 O O . ARG A 1 101 ? 24.577 -39.453 -23.679 1.00 53.62 101 ARG A O 1
ATOM 787 N N . ALA A 1 102 ? 24.149 -41.479 -24.577 1.0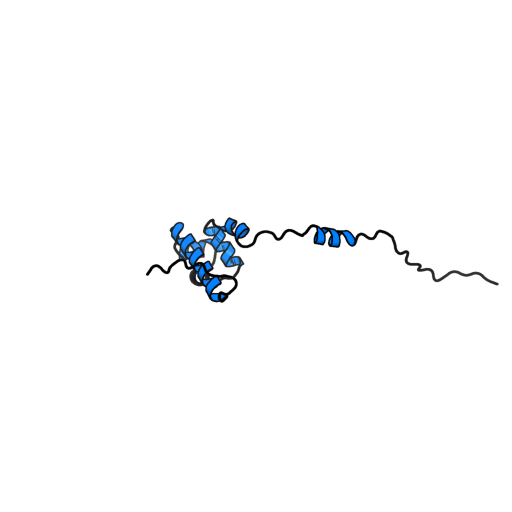0 46.78 102 ALA A N 1
ATOM 788 C CA . ALA A 1 102 ? 24.327 -42.231 -23.345 1.00 46.78 102 ALA A CA 1
ATOM 789 C C . ALA A 1 102 ? 25.831 -42.420 -23.082 1.00 46.78 102 ALA A C 1
ATOM 791 O O . ALA A 1 102 ? 26.572 -42.821 -23.977 1.00 46.78 102 ALA A O 1
ATOM 792 N N . SER A 1 103 ? 26.286 -42.132 -21.862 1.00 59.28 103 SER A N 1
ATOM 793 C CA . SER A 1 103 ? 27.552 -42.670 -21.362 1.00 59.28 103 SER A CA 1
ATOM 794 C C . SER A 1 103 ? 27.240 -44.057 -20.811 1.00 59.28 103 SER A C 1
ATOM 796 O O . SER A 1 103 ? 26.584 -44.154 -19.773 1.00 59.28 103 SER A O 1
ATOM 798 N N . GLY A 1 104 ? 27.634 -45.114 -21.518 1.00 47.16 104 GLY A N 1
ATOM 799 C CA . GLY A 1 104 ? 27.577 -46.459 -20.955 1.00 47.16 104 GLY A CA 1
ATOM 800 C C . GLY A 1 104 ? 28.456 -46.500 -19.709 1.00 47.16 104 GLY A C 1
ATO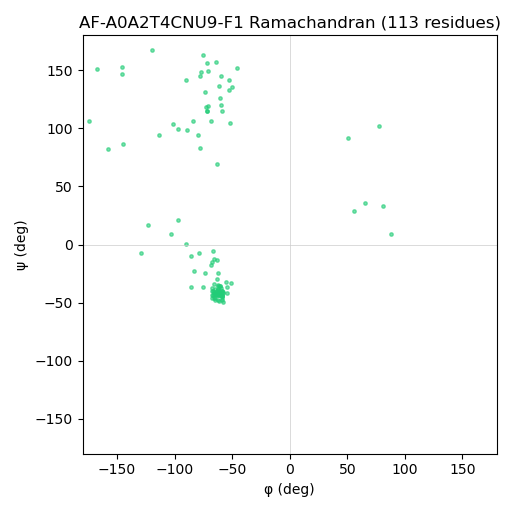M 801 O O . GLY A 1 104 ? 29.645 -46.201 -19.790 1.00 47.16 104 GLY A O 1
ATOM 802 N N . GLN A 1 105 ? 27.872 -46.807 -18.552 1.00 49.94 105 GLN A N 1
ATOM 803 C CA . GLN A 1 105 ? 28.657 -47.290 -17.424 1.00 49.94 105 GLN A CA 1
ATOM 804 C C . GLN A 1 105 ? 29.155 -48.674 -17.823 1.00 49.94 105 GLN A C 1
ATOM 806 O O . GLN A 1 105 ? 28.377 -49.620 -17.892 1.00 49.94 105 GLN A O 1
ATOM 811 N N . MET A 1 106 ? 30.442 -48.770 -18.140 1.00 42.75 106 MET A N 1
ATOM 812 C CA . MET A 1 106 ? 31.124 -50.050 -18.237 1.00 42.75 106 MET A CA 1
ATOM 813 C C . MET A 1 106 ? 31.412 -50.497 -16.804 1.00 42.75 106 MET A C 1
ATOM 815 O O . MET A 1 106 ? 32.455 -50.201 -16.234 1.00 42.75 106 MET A O 1
ATOM 819 N N . SER A 1 107 ? 30.402 -51.099 -16.190 1.00 53.91 107 SER A N 1
ATOM 820 C CA . SER A 1 107 ? 30.536 -51.927 -15.000 1.00 53.91 107 SER A CA 1
ATOM 821 C C . SER A 1 107 ? 30.486 -53.372 -15.472 1.00 53.91 107 SER A C 1
ATOM 823 O O . SER A 1 107 ? 29.412 -53.845 -15.836 1.00 53.91 107 SER A O 1
ATOM 825 N N . GLN A 1 108 ? 31.646 -54.020 -15.509 1.00 48.62 108 GLN A N 1
ATOM 826 C CA . GLN A 1 108 ? 31.790 -55.473 -15.552 1.00 48.62 108 GLN A CA 1
ATOM 827 C C . GLN A 1 108 ? 33.196 -55.807 -15.042 1.00 48.62 108 GLN A C 1
ATOM 829 O O . GLN A 1 108 ? 34.146 -55.921 -15.811 1.00 48.62 108 GLN A O 1
ATOM 834 N N . ASP A 1 109 ? 33.306 -55.851 -13.715 1.00 49.28 109 ASP A N 1
ATOM 835 C CA . ASP A 1 109 ? 34.097 -56.901 -13.079 1.00 49.28 109 ASP A CA 1
ATOM 836 C C . ASP A 1 109 ? 33.256 -58.191 -13.109 1.00 49.28 109 ASP A C 1
ATOM 838 O O . ASP A 1 109 ? 32.025 -58.124 -13.031 1.00 49.28 109 ASP A O 1
ATOM 842 N N . ASP A 1 110 ? 33.975 -59.310 -13.209 1.00 47.28 110 ASP A N 1
ATOM 843 C CA . ASP A 1 110 ? 33.574 -60.724 -13.162 1.00 47.28 110 ASP A CA 1
ATOM 844 C C . ASP A 1 110 ? 32.919 -61.339 -14.417 1.00 47.28 110 ASP A C 1
ATOM 846 O O . ASP A 1 110 ? 31.730 -61.184 -14.681 1.00 47.28 110 ASP A O 1
ATOM 850 N N . ASP A 1 111 ? 33.710 -62.104 -15.189 1.00 44.81 111 ASP A N 1
ATOM 851 C CA . ASP A 1 111 ? 33.704 -63.569 -15.035 1.00 44.81 111 ASP A CA 1
ATOM 852 C C . ASP A 1 111 ? 34.867 -64.288 -15.765 1.00 44.81 111 ASP A C 1
ATOM 854 O O . ASP A 1 111 ? 35.417 -63.833 -16.766 1.00 44.81 111 ASP A O 1
ATOM 858 N N . MET A 1 112 ? 35.225 -65.425 -15.166 1.00 41.19 112 MET A N 1
ATOM 859 C CA . MET A 1 112 ? 36.269 -66.431 -15.418 1.00 41.19 112 MET A CA 1
ATOM 860 C C . MET A 1 112 ? 36.491 -66.946 -16.858 1.00 41.19 112 MET A C 1
ATOM 862 O O . MET A 1 112 ? 35.533 -67.148 -17.589 1.00 41.19 112 MET A O 1
ATOM 866 N N . GLU A 1 113 ? 37.736 -67.369 -17.154 1.00 44.78 113 GLU A N 1
ATOM 867 C CA . GLU A 1 113 ? 38.117 -68.729 -17.640 1.00 44.78 113 GLU A CA 1
ATOM 868 C C . GLU A 1 113 ? 39.663 -68.842 -17.726 1.00 44.78 113 GLU A C 1
ATOM 870 O O . GLU A 1 113 ? 40.318 -68.076 -18.421 1.00 44.78 113 GLU A O 1
ATOM 875 N N . GLN A 1 114 ? 40.322 -69.571 -16.815 1.00 36.72 114 GLN A N 1
ATOM 876 C CA . GLN A 1 114 ? 40.864 -70.933 -17.011 1.00 36.72 114 GLN A CA 1
ATOM 877 C C . GLN A 1 114 ? 41.737 -71.145 -18.271 1.00 36.72 114 GLN A C 1
ATOM 879 O O . GLN A 1 114 ? 41.225 -71.550 -19.309 1.00 36.72 114 GLN A O 1
ATOM 884 N N . TRP A 1 115 ? 43.061 -70.967 -18.129 1.00 45.94 115 TRP A N 1
ATOM 885 C CA . TRP A 1 115 ? 44.118 -72.006 -18.204 1.00 45.94 115 TRP A CA 1
ATOM 886 C C . TRP A 1 115 ? 45.487 -71.405 -17.864 1.00 45.94 115 TRP A C 1
ATOM 888 O O . TRP A 1 115 ? 45.940 -70.491 -18.586 1.00 45.94 115 TRP A O 1
#

Sequence (115 aa):
MNIKNSKIRYSTAPVAVIAEEIGARLKQARLNKNFTQQEVADKVGISRRTLVAAEQGNAKLDTLIGIMQVLGVIDQLDVFLPEQDISPLQLAKLKGKQRQRASGQMSQDDDMEQW

Foldseek 3Di:
DDPDPPPDPPVPDDPQVVLQVQLCVLVVLCVVVVDDLCRLCVQLVHDSVQNVCNSRRDHDPSSVCSSCVSSVNNVCVCVVDNDDDQDPVNVVVVVVPDPPDDDDPPDDDDDDDDD

Radius of gyration: 27.83 Å; Cα contacts (8 Å, |Δi|>4): 76; chains: 1; bounding box: 58×95×39 Å